Protein AF-A0A3D8YJU3-F1 (afdb_monomer_lite)

Secondary structure (DSSP, 8-state):
------GGGGTTT-TT---HHHHHHHHHHHHHHHHHHTTTTS-HHHHHHHHHHHHHHHHHHHT---HHHHHHHHHHHHHHHHHHHHS---HHHHHHHHHHHHHHHHHHHHHHHHHHHTT-

Radius of gyration: 14.8 Å; chains: 1; bounding box: 41×27×44 Å

pLDDT: mean 78.33, std 17.23, range [28.73, 96.25]

Organism: Staphylococcus pseudintermedius (NCBI:txid283734)

Structure (mmCIF, N/CA/C/O backbone):
data_AF-A0A3D8YJU3-F1
#
_entry.id   AF-A0A3D8YJU3-F1
#
loop_
_atom_site.group_PDB
_atom_site.id
_atom_site.type_symbol
_atom_site.label_atom_id
_atom_site.label_alt_id
_atom_site.label_comp_id
_atom_site.label_asym_id
_atom_site.label_entity_id
_atom_site.label_seq_id
_atom_site.pdbx_PDB_ins_code
_atom_site.Cartn_x
_atom_site.Cartn_y
_atom_site.Cartn_z
_atom_site.occupancy
_atom_site.B_iso_or_equiv
_atom_site.auth_seq_id
_atom_site.auth_comp_id
_atom_site.auth_asym_id
_atom_site.auth_atom_id
_atom_site.pdbx_PDB_model_num
ATOM 1 N N . MET A 1 1 ? 28.441 -5.062 -6.091 1.00 31.17 1 MET A N 1
ATOM 2 C CA . MET A 1 1 ?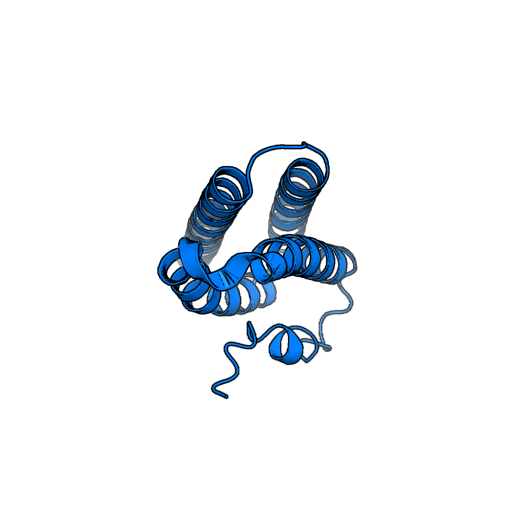 27.106 -4.773 -6.649 1.00 31.17 1 MET A CA 1
ATOM 3 C C . MET A 1 1 ? 26.248 -4.379 -5.462 1.00 31.17 1 MET A C 1
ATOM 5 O O . MET A 1 1 ? 26.109 -5.193 -4.560 1.00 31.17 1 MET A O 1
ATOM 9 N N . ASN A 1 2 ? 25.849 -3.108 -5.368 1.00 28.73 2 ASN A N 1
ATOM 10 C CA . ASN A 1 2 ? 25.057 -2.626 -4.238 1.00 28.73 2 ASN A CA 1
ATOM 11 C C . ASN A 1 2 ? 23.610 -3.033 -4.472 1.00 28.73 2 ASN A C 1
ATOM 13 O O . ASN A 1 2 ? 22.981 -2.573 -5.415 1.00 28.73 2 ASN A O 1
ATOM 17 N N . HIS A 1 3 ? 23.140 -3.940 -3.631 1.00 33.56 3 HIS A N 1
ATOM 18 C CA . HIS A 1 3 ? 21.776 -4.413 -3.626 1.00 33.56 3 HIS A CA 1
ATOM 19 C C . HIS A 1 3 ? 20.841 -3.324 -3.088 1.00 33.56 3 HIS A C 1
ATOM 21 O O . HIS A 1 3 ? 20.712 -3.158 -1.875 1.00 33.56 3 HIS A O 1
ATOM 27 N N . SER A 1 4 ? 20.160 -2.606 -3.975 1.00 39.12 4 SER A N 1
ATOM 28 C CA . SER A 1 4 ? 18.912 -1.907 -3.662 1.00 39.12 4 SER A CA 1
ATOM 29 C C . SER A 1 4 ? 17.775 -2.925 -3.589 1.00 39.12 4 SER A C 1
ATOM 31 O O . SER A 1 4 ? 16.803 -2.840 -4.327 1.00 39.12 4 SER A O 1
ATOM 33 N N . PHE A 1 5 ? 17.892 -3.918 -2.698 1.00 44.69 5 PHE A N 1
ATOM 34 C CA . PHE A 1 5 ? 16.715 -4.680 -2.308 1.00 44.69 5 PHE A CA 1
ATOM 35 C C . PHE A 1 5 ? 15.750 -3.661 -1.703 1.00 44.69 5 PHE A C 1
ATOM 37 O O . PHE A 1 5 ? 16.018 -3.117 -0.627 1.00 44.69 5 PHE A O 1
ATOM 44 N N . ILE A 1 6 ? 14.632 -3.394 -2.385 1.00 47.25 6 ILE A N 1
ATOM 45 C CA . ILE A 1 6 ? 13.408 -3.023 -1.676 1.00 47.25 6 ILE A CA 1
ATOM 46 C C . ILE A 1 6 ? 13.359 -3.975 -0.481 1.00 47.25 6 ILE A C 1
ATOM 48 O O . ILE A 1 6 ? 13.576 -5.179 -0.634 1.00 47.25 6 ILE A O 1
ATOM 52 N N . LYS A 1 7 ? 13.225 -3.438 0.731 1.00 49.31 7 LYS A N 1
ATOM 53 C CA . LYS A 1 7 ? 13.262 -4.225 1.973 1.00 49.31 7 LYS A CA 1
ATOM 54 C C . LYS A 1 7 ? 11.977 -5.055 2.127 1.00 49.31 7 LYS A C 1
ATOM 56 O O . LYS A 1 7 ? 11.394 -5.106 3.204 1.00 49.31 7 LYS A O 1
ATOM 61 N N . THR A 1 8 ? 11.529 -5.706 1.057 1.00 46.53 8 THR A N 1
ATOM 62 C CA . THR A 1 8 ? 10.394 -6.628 0.993 1.00 46.53 8 THR A CA 1
ATOM 63 C C . THR A 1 8 ? 10.561 -7.748 2.018 1.00 46.53 8 THR A C 1
ATOM 65 O O . THR A 1 8 ? 9.619 -8.091 2.723 1.00 46.53 8 THR A O 1
ATOM 68 N N . TYR A 1 9 ? 11.802 -8.200 2.241 1.00 40.09 9 TYR A N 1
ATOM 69 C CA . TYR A 1 9 ? 12.134 -9.180 3.281 1.00 40.09 9 TYR A CA 1
ATOM 70 C C . TYR A 1 9 ? 11.825 -8.727 4.725 1.00 40.09 9 TYR A C 1
ATOM 72 O O . TYR A 1 9 ? 11.597 -9.586 5.569 1.00 40.09 9 TYR A O 1
ATOM 80 N N . GLU A 1 10 ? 11.763 -7.424 5.036 1.00 46.47 10 GLU A N 1
ATOM 81 C CA . GLU A 1 10 ? 11.370 -6.945 6.379 1.00 46.47 10 GLU A CA 1
ATOM 82 C C . GLU A 1 10 ? 9.838 -6.854 6.560 1.00 46.47 10 GLU A C 1
ATOM 84 O O . GLU A 1 10 ? 9.370 -6.653 7.681 1.00 46.47 10 GLU A O 1
ATOM 89 N N . MET A 1 11 ? 9.036 -7.008 5.496 1.00 51.12 11 MET A N 1
ATOM 90 C CA . MET A 1 11 ? 7.567 -6.972 5.591 1.00 51.12 11 MET A CA 1
ATOM 91 C C . MET A 1 11 ? 6.975 -8.282 6.124 1.00 51.12 11 MET A C 1
ATOM 93 O O . MET A 1 11 ? 5.927 -8.265 6.769 1.00 51.12 11 MET A O 1
ATOM 97 N N . ILE A 1 12 ? 7.665 -9.403 5.895 1.00 47.59 12 ILE A N 1
ATOM 98 C CA . ILE A 1 12 ? 7.192 -10.751 6.241 1.00 47.59 12 ILE A CA 1
ATOM 99 C C . ILE A 1 12 ? 7.291 -11.026 7.756 1.00 47.59 12 ILE A C 1
ATOM 101 O O . ILE A 1 12 ? 6.493 -11.793 8.287 1.00 47.59 12 ILE A O 1
ATOM 105 N N . ASP A 1 13 ? 8.167 -10.326 8.487 1.00 48.12 13 ASP A N 1
ATOM 106 C CA . ASP A 1 13 ? 8.357 -10.525 9.936 1.00 48.12 13 ASP A CA 1
ATOM 107 C C . ASP A 1 13 ? 7.342 -9.779 10.833 1.00 48.12 13 ASP A C 1
ATOM 109 O O . ASP A 1 13 ? 7.415 -9.852 12.063 1.00 48.12 13 ASP A O 1
ATOM 113 N N . PHE A 1 14 ? 6.316 -9.125 10.270 1.00 52.69 14 PHE A N 1
ATOM 114 C CA . PHE A 1 14 ? 5.159 -8.626 11.040 1.00 52.69 14 PHE A CA 1
ATOM 115 C C . PHE A 1 14 ? 4.150 -9.753 11.374 1.00 52.69 14 PHE A C 1
ATOM 117 O O . PHE A 1 14 ? 2.931 -9.578 11.315 1.00 52.69 14 PHE A O 1
ATOM 124 N N . ASP A 1 15 ? 4.640 -10.935 11.754 1.00 44.56 15 ASP A N 1
ATOM 125 C CA . ASP A 1 15 ? 3.866 -12.187 11.805 1.00 44.56 15 ASP A CA 1
ATOM 126 C C . ASP A 1 15 ? 3.101 -12.431 13.126 1.00 44.56 15 ASP A C 1
ATOM 128 O O . ASP A 1 15 ? 2.842 -13.564 13.522 1.00 44.56 15 ASP A O 1
ATOM 132 N N . ASN A 1 16 ? 2.672 -11.366 13.815 1.00 48.06 16 ASN A N 1
ATOM 133 C CA . ASN A 1 16 ? 1.758 -11.487 14.965 1.00 48.06 16 ASN A CA 1
ATOM 134 C C . ASN A 1 16 ? 0.320 -11.019 14.681 1.00 48.06 16 ASN A C 1
ATOM 136 O O . ASN A 1 16 ? -0.560 -11.218 15.522 1.00 48.06 16 ASN A O 1
ATOM 140 N N . ASN A 1 17 ? 0.029 -10.462 13.497 1.00 54.59 17 ASN A N 1
ATOM 141 C CA . ASN A 1 17 ? -1.343 -10.146 13.088 1.00 54.59 17 ASN A CA 1
ATOM 142 C C . ASN A 1 17 ? -1.890 -11.246 12.160 1.00 54.59 17 ASN A C 1
ATOM 144 O O . ASN A 1 17 ? -1.542 -11.328 10.987 1.00 54.59 17 ASN A O 1
ATOM 148 N N . LYS A 1 18 ? -2.815 -12.073 12.669 1.00 60.44 18 LYS A N 1
ATOM 149 C CA . LYS A 1 18 ? -3.575 -13.081 11.891 1.00 60.44 18 LYS A CA 1
ATOM 150 C C . LYS A 1 18 ? -4.598 -12.462 10.916 1.00 60.44 18 LYS A C 1
ATOM 152 O O . LYS A 1 18 ? -5.550 -13.129 10.517 1.00 60.44 18 LYS A O 1
ATOM 157 N N . ASP A 1 19 ? -4.459 -11.182 10.588 1.00 77.69 19 ASP A N 1
ATOM 158 C CA . ASP A 1 19 ? -5.416 -10.445 9.771 1.00 77.69 19 ASP A CA 1
ATOM 159 C C . ASP A 1 19 ? -5.180 -10.759 8.290 1.00 77.69 19 ASP A C 1
ATOM 161 O O . ASP A 1 19 ? -4.194 -10.321 7.697 1.00 77.69 19 ASP A O 1
ATOM 165 N N . ARG A 1 20 ? -6.080 -11.558 7.705 1.00 85.50 20 ARG A N 1
ATOM 166 C CA . ARG A 1 20 ? -6.011 -11.977 6.300 1.00 85.50 20 ARG A CA 1
ATOM 167 C C . ARG A 1 20 ? -5.933 -10.779 5.352 1.00 85.50 20 ARG A C 1
ATOM 169 O O . ARG A 1 20 ? -5.131 -10.828 4.429 1.00 85.50 20 ARG A O 1
ATOM 176 N N . LEU A 1 21 ? -6.701 -9.718 5.610 1.00 89.19 21 LEU A N 1
ATOM 177 C CA . LEU A 1 21 ? -6.704 -8.520 4.763 1.00 89.19 21 LEU A CA 1
ATOM 178 C C . LEU A 1 21 ? -5.356 -7.804 4.816 1.00 89.19 21 LEU A C 1
ATOM 180 O O . LEU A 1 21 ? -4.885 -7.279 3.818 1.00 89.19 21 LEU A O 1
ATOM 184 N N . PHE A 1 22 ? -4.702 -7.807 5.976 1.00 88.75 22 PHE A N 1
ATOM 185 C CA . PHE A 1 22 ? -3.377 -7.210 6.097 1.00 88.75 22 PHE A CA 1
ATOM 186 C C . PHE A 1 22 ? -2.334 -7.995 5.293 1.00 88.75 22 PHE A C 1
ATOM 188 O O . PHE A 1 22 ? -1.511 -7.392 4.616 1.00 88.75 22 PHE A O 1
ATOM 195 N N . LYS A 1 23 ? -2.396 -9.334 5.320 1.00 86.62 23 LYS A N 1
ATOM 196 C CA . LYS A 1 23 ? -1.508 -10.190 4.513 1.00 86.62 23 LYS A CA 1
ATOM 197 C C . LYS A 1 23 ? -1.747 -10.009 3.011 1.00 86.62 23 LYS A C 1
ATOM 199 O O . LYS A 1 23 ? -0.789 -9.944 2.253 1.00 86.62 23 LYS A O 1
ATOM 204 N N . GLU A 1 24 ? -3.005 -9.897 2.603 1.00 91.00 24 GLU A N 1
ATOM 205 C CA . GLU A 1 24 ? -3.410 -9.647 1.216 1.00 91.00 24 GLU A CA 1
ATOM 206 C C . GLU A 1 24 ? -2.922 -8.285 0.715 1.00 91.00 24 GLU A C 1
ATOM 208 O O . GLU A 1 24 ? -2.251 -8.216 -0.309 1.00 91.00 24 GLU A O 1
ATOM 213 N N . PHE A 1 25 ? -3.129 -7.226 1.502 1.00 92.31 25 PHE A N 1
ATOM 214 C CA . PHE A 1 25 ? -2.574 -5.899 1.235 1.00 92.31 25 PHE A CA 1
ATOM 215 C C . PHE A 1 25 ? -1.049 -5.925 1.042 1.00 92.31 25 PHE A C 1
ATOM 217 O O . PHE A 1 25 ? -0.546 -5.353 0.079 1.00 92.31 25 PHE A O 1
ATOM 224 N N . LEU A 1 26 ? -0.311 -6.598 1.935 1.00 89.81 26 LEU A N 1
ATOM 225 C CA . LEU A 1 26 ? 1.147 -6.706 1.821 1.00 89.81 26 LEU A CA 1
ATOM 226 C C . LEU A 1 26 ? 1.574 -7.474 0.566 1.00 89.81 26 LEU A C 1
ATOM 228 O O . LEU A 1 26 ? 2.513 -7.052 -0.100 1.00 89.81 26 LEU A O 1
ATOM 232 N N . SER A 1 27 ? 0.875 -8.562 0.236 1.00 89.19 27 SER A N 1
ATOM 233 C CA . SER A 1 27 ? 1.165 -9.379 -0.945 1.00 89.19 27 SER A CA 1
ATOM 234 C C . SER A 1 27 ? 0.965 -8.600 -2.245 1.00 89.19 27 SER A C 1
ATOM 236 O O . SER A 1 27 ? 1.831 -8.639 -3.111 1.00 89.19 27 SER A O 1
ATOM 238 N N . LEU A 1 28 ? -0.149 -7.873 -2.379 1.00 91.62 28 LEU A N 1
ATOM 239 C CA . LEU A 1 28 ? -0.427 -7.076 -3.579 1.00 91.62 28 LEU A CA 1
ATOM 240 C C . LEU A 1 28 ? 0.537 -5.892 -3.700 1.00 91.62 28 LEU A C 1
ATOM 242 O O . LEU A 1 28 ? 1.013 -5.577 -4.786 1.00 91.62 28 LEU A O 1
ATOM 246 N N . ALA A 1 29 ? 0.879 -5.252 -2.579 1.00 90.88 29 ALA A N 1
ATOM 247 C CA . ALA A 1 29 ? 1.874 -4.189 -2.587 1.00 90.88 29 ALA A CA 1
ATOM 248 C C . ALA A 1 29 ? 3.257 -4.711 -2.998 1.00 90.88 29 ALA A C 1
ATOM 250 O O . ALA A 1 29 ? 3.952 -4.050 -3.759 1.00 90.88 29 ALA A O 1
ATOM 251 N N . GLU A 1 30 ? 3.659 -5.893 -2.528 1.00 86.38 30 GLU A N 1
ATOM 252 C CA . GLU A 1 30 ? 4.892 -6.547 -2.972 1.00 86.38 30 GLU A CA 1
ATOM 253 C C . GLU A 1 30 ? 4.880 -6.822 -4.481 1.00 86.38 30 GLU A C 1
ATOM 255 O O . GLU A 1 30 ? 5.872 -6.543 -5.150 1.00 86.38 30 GLU A O 1
ATOM 260 N N . GLU A 1 31 ? 3.760 -7.290 -5.030 1.00 87.31 31 GLU A N 1
ATOM 261 C CA . GLU A 1 31 ? 3.609 -7.528 -6.468 1.00 87.31 31 GLU A CA 1
ATOM 262 C C . GLU A 1 31 ? 3.801 -6.247 -7.296 1.00 87.31 31 GLU A C 1
ATOM 264 O O . GLU A 1 31 ? 4.613 -6.230 -8.225 1.00 87.31 31 GLU A O 1
ATOM 269 N N . VAL A 1 32 ? 3.154 -5.146 -6.896 1.00 87.75 32 VAL A N 1
ATOM 270 C CA . VAL A 1 32 ? 3.345 -3.821 -7.513 1.00 87.75 32 VAL A CA 1
ATOM 271 C C . VAL A 1 32 ? 4.799 -3.352 -7.380 1.00 87.75 32 VAL A C 1
ATOM 273 O O . VAL A 1 32 ? 5.391 -2.846 -8.325 1.00 87.75 32 VAL A O 1
ATOM 276 N N . LEU A 1 33 ? 5.436 -3.558 -6.226 1.00 84.44 33 LEU A N 1
ATOM 277 C CA . LEU A 1 33 ? 6.831 -3.155 -6.023 1.00 84.44 33 LEU A CA 1
ATOM 278 C C . LEU A 1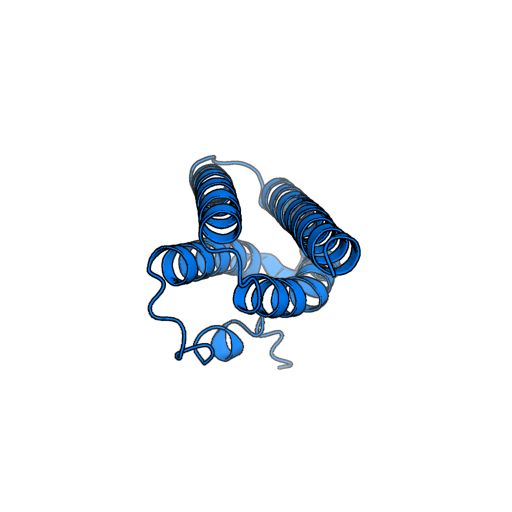 33 ? 7.817 -3.954 -6.882 1.00 84.44 33 LEU A C 1
ATOM 280 O O . LEU A 1 33 ? 8.833 -3.410 -7.320 1.00 84.44 33 LEU A O 1
ATOM 284 N N . ILE A 1 34 ? 7.547 -5.242 -7.104 1.00 80.56 34 ILE A N 1
ATOM 285 C CA . ILE A 1 34 ? 8.362 -6.111 -7.957 1.00 80.56 34 ILE A CA 1
ATOM 286 C C . ILE A 1 34 ? 8.244 -5.693 -9.424 1.00 80.56 34 ILE A C 1
ATOM 288 O O . ILE A 1 34 ? 9.250 -5.757 -10.137 1.00 80.56 34 ILE A O 1
ATOM 292 N N . SER A 1 35 ? 7.077 -5.220 -9.880 1.00 79.88 35 SER A N 1
ATOM 293 C CA . SER A 1 35 ? 6.933 -4.760 -11.268 1.00 79.88 35 SER A CA 1
ATOM 294 C C . SER A 1 35 ? 7.915 -3.620 -11.586 1.00 79.88 35 SER A C 1
ATOM 296 O O . SER A 1 35 ? 8.590 -3.663 -12.619 1.00 79.88 35 SER A O 1
ATOM 298 N N . PHE A 1 36 ? 8.143 -2.706 -10.632 1.00 73.88 36 PHE A N 1
ATOM 299 C CA . PHE A 1 36 ? 9.117 -1.611 -10.751 1.00 73.88 36 PHE A CA 1
ATOM 300 C C . PHE A 1 36 ? 10.578 -2.087 -10.872 1.00 73.88 36 PHE A C 1
ATOM 302 O O . PHE A 1 36 ? 11.408 -1.426 -11.505 1.00 73.88 36 PHE A O 1
ATOM 309 N N . GLN A 1 37 ? 10.930 -3.236 -10.277 1.00 64.00 37 GLN A N 1
ATOM 310 C CA . GLN A 1 37 ? 12.319 -3.722 -10.211 1.00 64.00 37 GLN A CA 1
ATOM 311 C C . GLN A 1 37 ? 12.873 -4.171 -11.564 1.00 64.00 37 GLN A C 1
ATOM 313 O O . GLN A 1 37 ? 14.088 -4.229 -11.754 1.00 64.00 37 GLN A O 1
ATOM 318 N N . THR A 1 38 ? 12.020 -4.462 -12.542 1.00 61.91 38 THR A N 1
ATOM 319 C CA . THR A 1 38 ? 12.503 -4.881 -13.862 1.00 61.91 38 THR A CA 1
ATOM 320 C C . THR A 1 38 ? 13.218 -3.754 -14.627 1.00 61.91 38 THR A C 1
ATOM 322 O O . THR A 1 38 ? 13.928 -4.046 -15.594 1.00 61.91 38 THR A O 1
ATOM 325 N N . ARG A 1 39 ? 13.105 -2.480 -14.193 1.00 60.22 39 ARG A N 1
ATOM 326 C CA . ARG A 1 39 ? 13.608 -1.297 -14.932 1.00 60.22 39 ARG A CA 1
ATOM 327 C C . ARG A 1 39 ? 14.224 -0.177 -14.067 1.00 60.22 39 ARG A C 1
ATOM 329 O O . ARG A 1 39 ? 14.256 0.978 -14.489 1.00 60.22 39 ARG A O 1
ATOM 336 N N . GLU A 1 40 ? 14.808 -0.530 -12.915 1.00 58.03 40 GLU A N 1
ATOM 337 C CA . GLU A 1 40 ? 15.328 0.333 -11.819 1.00 58.03 40 GLU A CA 1
ATOM 338 C C . GLU A 1 40 ? 16.050 1.656 -12.174 1.00 58.03 40 GLU A C 1
ATOM 340 O O . GLU A 1 40 ? 16.120 2.549 -11.331 1.00 58.03 40 GLU A O 1
ATOM 345 N N . ARG A 1 41 ? 16.613 1.835 -13.377 1.00 62.56 41 ARG A N 1
ATOM 346 C CA . ARG A 1 41 ? 17.417 3.033 -13.699 1.00 62.56 41 ARG A CA 1
ATOM 347 C C . ARG A 1 41 ? 16.620 4.337 -13.784 1.00 62.56 41 ARG A C 1
ATOM 349 O O . ARG A 1 41 ? 17.231 5.389 -13.617 1.00 62.56 41 ARG A O 1
ATOM 356 N N . TYR A 1 42 ? 15.317 4.291 -14.063 1.00 73.19 42 TYR A N 1
ATOM 357 C CA . TYR A 1 42 ? 14.508 5.500 -14.283 1.00 73.19 42 TYR A CA 1
ATOM 358 C C . TYR A 1 42 ? 13.692 5.939 -13.058 1.00 73.19 42 TYR A C 1
ATOM 360 O O . TYR A 1 42 ? 13.349 7.111 -12.971 1.00 73.19 42 TYR A O 1
ATOM 368 N N . LEU A 1 43 ? 13.473 5.045 -12.086 1.00 79.94 43 LEU A N 1
ATOM 369 C CA . LEU A 1 43 ? 12.574 5.258 -10.939 1.00 79.94 43 LEU A CA 1
ATOM 370 C C . LEU A 1 43 ? 13.301 5.278 -9.580 1.00 79.94 43 LEU A C 1
ATOM 372 O O . LEU A 1 43 ? 12.718 5.000 -8.532 1.00 79.94 43 LEU A O 1
ATOM 376 N N . GLU A 1 44 ? 14.608 5.560 -9.562 1.00 82.25 44 GLU A N 1
ATOM 377 C CA . GLU A 1 44 ? 15.424 5.466 -8.340 1.00 82.25 44 GLU A CA 1
ATOM 378 C C . GLU A 1 44 ? 14.892 6.361 -7.203 1.00 82.25 44 GLU A C 1
ATOM 380 O O . GLU A 1 44 ? 14.922 5.977 -6.028 1.00 82.25 44 GLU A O 1
ATOM 385 N N . LYS A 1 45 ? 14.388 7.560 -7.528 1.00 84.38 45 LYS A N 1
ATOM 386 C CA . LYS A 1 45 ? 13.880 8.511 -6.526 1.00 84.38 45 LYS A CA 1
ATOM 387 C C . LYS A 1 45 ? 12.548 8.053 -5.946 1.00 84.38 45 LYS A C 1
ATOM 389 O O . LYS A 1 45 ? 12.360 8.132 -4.733 1.00 84.38 45 LYS A O 1
ATOM 394 N N . GLU A 1 46 ? 11.671 7.556 -6.800 1.00 86.25 46 GLU A N 1
ATOM 395 C CA . GLU A 1 46 ? 10.334 7.059 -6.505 1.00 86.25 46 GLU A CA 1
ATOM 396 C C . GLU A 1 46 ? 10.448 5.821 -5.615 1.00 86.25 46 GLU A C 1
ATOM 398 O O . GLU A 1 46 ? 9.923 5.800 -4.503 1.00 86.25 46 GLU A O 1
ATOM 403 N N . ILE A 1 47 ? 11.273 4.849 -6.019 1.00 83.31 47 ILE A N 1
ATOM 404 C CA . ILE A 1 47 ? 11.570 3.645 -5.234 1.00 83.31 47 ILE A CA 1
ATOM 405 C C . ILE A 1 47 ? 12.175 4.014 -3.874 1.00 83.31 47 ILE A C 1
ATOM 407 O O . ILE A 1 47 ? 11.819 3.433 -2.843 1.00 83.31 47 ILE A O 1
ATOM 411 N N . LYS A 1 48 ? 13.087 4.992 -3.824 1.00 84.38 48 LYS A N 1
ATOM 412 C CA . LYS A 1 48 ? 13.665 5.457 -2.556 1.00 84.38 48 LYS A CA 1
ATOM 413 C C . LYS A 1 48 ? 12.607 6.077 -1.645 1.00 84.38 48 LYS A C 1
ATOM 415 O O . LYS A 1 48 ? 12.607 5.784 -0.449 1.00 84.38 48 LYS A O 1
ATOM 420 N N . TRP A 1 49 ? 11.726 6.912 -2.190 1.00 89.62 49 TRP A N 1
ATOM 421 C CA . TRP A 1 49 ? 10.628 7.521 -1.443 1.00 89.62 49 TRP A CA 1
ATOM 422 C C . TRP A 1 49 ? 9.682 6.444 -0.901 1.00 89.62 49 TRP A C 1
ATOM 424 O O . TRP A 1 49 ? 9.433 6.383 0.304 1.00 89.62 49 TRP A O 1
ATOM 434 N N . ILE A 1 50 ? 9.251 5.518 -1.759 1.00 87.75 50 ILE A N 1
ATOM 435 C CA . ILE A 1 50 ? 8.380 4.398 -1.399 1.00 87.75 50 ILE A CA 1
ATOM 436 C C . ILE A 1 50 ? 8.971 3.605 -0.231 1.00 87.75 50 ILE A C 1
ATOM 438 O O . ILE A 1 50 ? 8.310 3.422 0.787 1.00 87.75 50 ILE A O 1
ATOM 442 N N . ASN A 1 51 ? 10.240 3.204 -0.318 1.00 82.62 51 ASN A N 1
ATOM 443 C CA . ASN A 1 51 ? 10.898 2.451 0.751 1.00 82.62 51 ASN A CA 1
ATOM 444 C C . ASN A 1 51 ? 10.917 3.202 2.093 1.00 82.62 51 ASN A C 1
ATOM 446 O O . ASN A 1 51 ? 10.760 2.588 3.149 1.00 82.62 51 ASN A O 1
ATOM 450 N N . GLN A 1 52 ? 11.113 4.523 2.072 1.00 85.06 52 GLN A N 1
ATOM 451 C CA . GLN A 1 52 ? 11.144 5.344 3.286 1.00 85.06 52 GLN A CA 1
ATOM 452 C C . GLN A 1 52 ? 9.766 5.462 3.943 1.00 85.06 52 GLN A C 1
ATOM 454 O O . GLN A 1 52 ? 9.662 5.432 5.170 1.00 85.06 52 GLN A O 1
ATOM 459 N N . HIS A 1 53 ? 8.716 5.595 3.139 1.00 89.81 53 HIS A N 1
ATOM 460 C CA . HIS A 1 53 ? 7.379 5.917 3.626 1.00 89.81 53 HIS A CA 1
ATOM 461 C C . HIS A 1 53 ? 6.512 4.681 3.869 1.00 89.81 53 HIS A C 1
ATOM 463 O O . HIS A 1 53 ? 5.785 4.619 4.863 1.00 89.81 53 HIS A O 1
ATOM 469 N N . PHE A 1 54 ? 6.625 3.667 3.018 1.00 87.94 54 PHE A N 1
ATOM 470 C CA . PHE A 1 54 ? 5.744 2.509 3.044 1.00 87.94 54 PHE A CA 1
ATOM 471 C C . PHE A 1 54 ? 5.978 1.611 4.268 1.00 87.94 54 PHE A C 1
ATOM 473 O O . PHE A 1 54 ? 5.023 1.163 4.897 1.00 87.94 54 PHE A O 1
ATOM 480 N N . ILE A 1 55 ? 7.231 1.443 4.710 1.00 84.12 55 ILE A N 1
ATOM 481 C CA . ILE A 1 55 ? 7.544 0.696 5.944 1.00 84.12 55 ILE A CA 1
ATOM 482 C C . ILE A 1 55 ? 6.917 1.368 7.175 1.00 84.12 55 ILE A C 1
ATOM 484 O O . ILE A 1 55 ? 6.407 0.685 8.067 1.00 84.12 55 ILE A O 1
ATOM 488 N N . SER A 1 56 ? 6.957 2.703 7.241 1.00 85.88 56 SER A N 1
ATOM 489 C CA . SER A 1 56 ? 6.303 3.446 8.325 1.00 85.88 56 SER A CA 1
ATOM 490 C C . SER A 1 56 ? 4.792 3.255 8.272 1.00 85.88 56 SER A C 1
ATOM 492 O O . SER A 1 56 ? 4.180 2.957 9.292 1.00 85.88 56 SER A O 1
ATOM 494 N N . LEU A 1 57 ? 4.203 3.343 7.078 1.00 90.62 57 LEU A N 1
ATOM 495 C CA . LEU A 1 57 ? 2.773 3.145 6.884 1.00 90.62 57 LEU A CA 1
ATOM 496 C C . LEU A 1 57 ? 2.310 1.754 7.346 1.00 90.62 57 LEU A C 1
ATOM 498 O O . LEU A 1 57 ? 1.313 1.653 8.055 1.00 90.62 57 LEU A O 1
ATOM 502 N N . ILE A 1 58 ? 3.037 0.690 6.995 1.00 89.00 58 ILE A N 1
ATOM 503 C CA . ILE A 1 58 ? 2.730 -0.684 7.431 1.00 89.00 58 ILE A CA 1
ATOM 504 C C . ILE A 1 58 ? 2.695 -0.767 8.960 1.00 89.00 58 ILE A C 1
ATOM 506 O O . ILE A 1 58 ? 1.745 -1.313 9.530 1.00 89.00 58 ILE A O 1
ATOM 510 N N . LYS A 1 59 ? 3.699 -0.190 9.632 1.00 85.19 59 LYS A N 1
ATOM 511 C CA . LYS A 1 59 ? 3.742 -0.121 11.099 1.00 85.19 59 LYS A CA 1
ATOM 512 C C . LYS A 1 59 ? 2.526 0.617 11.643 1.00 85.19 59 LYS A C 1
ATOM 514 O O . LYS A 1 59 ? 1.847 0.076 12.514 1.00 85.19 59 LYS A O 1
ATOM 519 N N . ASP A 1 60 ? 2.210 1.783 11.096 1.00 87.75 60 ASP A N 1
ATOM 520 C CA . ASP A 1 60 ? 1.106 2.604 11.585 1.00 87.75 60 ASP A CA 1
ATOM 521 C C . ASP A 1 60 ? -0.249 1.900 11.401 1.00 87.75 60 ASP A C 1
ATOM 523 O O . ASP A 1 60 ? -1.045 1.852 12.336 1.00 87.75 60 ASP A O 1
ATOM 527 N N . ILE A 1 61 ? -0.495 1.253 10.252 1.00 89.06 61 ILE A N 1
ATOM 528 C CA . ILE A 1 61 ? -1.714 0.456 10.023 1.00 89.06 61 ILE A CA 1
ATOM 529 C C . ILE A 1 61 ? -1.778 -0.747 10.975 1.00 89.06 61 ILE A C 1
ATOM 531 O O . ILE A 1 61 ? -2.857 -1.115 11.455 1.00 89.06 61 ILE A O 1
ATOM 535 N N . SER A 1 62 ? -0.637 -1.378 11.273 1.00 84.06 62 SER A N 1
ATOM 536 C CA . SER A 1 62 ? -0.595 -2.535 12.172 1.00 84.06 62 SER A CA 1
ATOM 537 C C . SER A 1 62 ? -1.080 -2.199 13.588 1.00 84.06 62 SER A C 1
ATOM 539 O O . SER A 1 62 ? -1.707 -3.059 14.214 1.00 84.06 62 SER A O 1
ATOM 541 N N . LEU A 1 63 ? -0.867 -0.950 14.024 1.00 85.56 63 LEU A N 1
ATOM 542 C CA . LEU A 1 63 ? -1.194 -0.411 15.347 1.00 85.56 63 LEU A CA 1
ATOM 543 C C . LEU A 1 63 ? -2.621 0.154 15.464 1.00 85.56 63 LEU A C 1
ATOM 545 O O . LEU A 1 63 ? -3.022 0.553 16.554 1.00 85.56 63 LEU A O 1
ATOM 549 N N . ILE A 1 64 ? -3.407 0.194 14.382 1.00 84.75 64 ILE A N 1
ATOM 550 C CA . ILE A 1 64 ? -4.794 0.682 14.446 1.00 84.75 64 ILE A CA 1
ATOM 551 C C . ILE A 1 64 ? -5.655 -0.296 15.257 1.00 84.75 64 ILE A C 1
ATOM 553 O O . ILE A 1 64 ? -6.009 -1.380 14.783 1.00 84.75 64 ILE A O 1
ATOM 557 N N . ASP A 1 65 ? -6.071 0.132 16.449 1.00 79.38 65 ASP A N 1
ATOM 558 C CA . ASP A 1 65 ? -6.910 -0.664 17.356 1.00 79.38 65 ASP A CA 1
ATOM 559 C C . ASP A 1 65 ? -8.366 -0.786 16.880 1.00 79.38 65 ASP A C 1
ATOM 561 O O . ASP A 1 65 ? -9.064 -1.774 17.144 1.00 79.38 65 ASP A O 1
ATOM 565 N N . GLN A 1 66 ? -8.860 0.224 16.160 1.00 82.44 66 GLN A N 1
ATOM 566 C CA . GLN A 1 66 ? -10.247 0.276 15.715 1.00 82.44 66 GLN A CA 1
ATOM 567 C C . GLN A 1 66 ? -10.484 -0.655 14.514 1.00 82.44 66 GLN A C 1
ATOM 569 O O . GLN A 1 66 ? -10.467 -0.228 13.357 1.00 82.44 66 GLN A O 1
ATOM 574 N N . ARG A 1 67 ? -10.778 -1.934 14.792 1.00 83.19 67 ARG A N 1
ATOM 575 C CA . ARG A 1 67 ? -10.952 -3.006 13.785 1.00 83.19 67 ARG A CA 1
ATOM 576 C C . ARG A 1 67 ? -11.807 -2.620 12.576 1.00 83.19 67 ARG A C 1
ATOM 578 O O . ARG A 1 67 ? -11.440 -2.948 11.456 1.00 83.19 67 ARG A O 1
ATOM 585 N N . LYS A 1 68 ? -12.935 -1.924 12.777 1.00 86.88 68 LYS A N 1
ATOM 586 C CA . LYS A 1 68 ? -13.824 -1.505 11.675 1.00 86.88 68 LYS A CA 1
ATOM 587 C C . LYS A 1 68 ? -13.130 -0.531 10.714 1.00 86.88 68 LYS A C 1
ATOM 589 O O . LYS A 1 68 ? -13.274 -0.669 9.504 1.00 86.88 68 LYS A O 1
ATOM 594 N N . HIS A 1 69 ? -12.382 0.431 11.249 1.00 87.88 69 HIS A N 1
ATOM 595 C CA . HIS A 1 69 ? -11.667 1.427 10.453 1.00 87.88 69 HIS A CA 1
ATOM 596 C C . HIS A 1 69 ? -10.443 0.824 9.770 1.00 87.88 69 HIS A C 1
ATOM 598 O O . HIS A 1 69 ? -10.258 1.052 8.579 1.00 87.88 69 HIS A O 1
ATOM 604 N N . LYS A 1 70 ? -9.682 -0.020 10.481 1.00 88.56 70 LYS A N 1
ATOM 605 C CA . LYS A 1 70 ? -8.579 -0.794 9.894 1.00 88.56 70 LYS A CA 1
ATOM 606 C C . LYS A 1 70 ? -9.057 -1.658 8.727 1.00 88.56 70 LYS A C 1
ATOM 608 O O . LYS A 1 70 ? -8.472 -1.604 7.654 1.00 88.56 70 LYS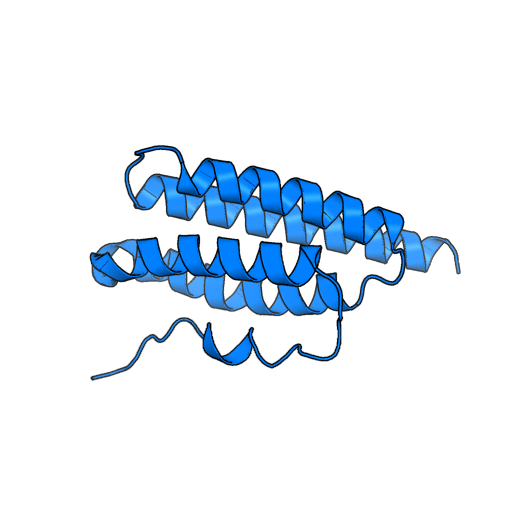 A O 1
ATOM 613 N N . LYS A 1 71 ? -10.157 -2.394 8.917 1.00 90.75 71 LYS A N 1
ATOM 614 C CA . LYS A 1 71 ? -10.771 -3.217 7.871 1.00 90.75 71 LYS A CA 1
ATOM 615 C C . LYS A 1 71 ? -11.130 -2.384 6.636 1.00 90.75 71 LYS A C 1
ATOM 617 O O . LYS A 1 71 ? -10.684 -2.708 5.547 1.00 90.75 71 LYS A O 1
ATOM 622 N N . SER A 1 72 ? -11.875 -1.292 6.817 1.00 91.62 72 SER A N 1
ATOM 623 C CA . SER A 1 72 ? -12.289 -0.429 5.702 1.00 91.62 72 SER A CA 1
ATOM 624 C C . SER A 1 72 ? -11.108 0.226 4.978 1.00 91.62 72 SER A C 1
ATOM 626 O O . SER A 1 72 ? -11.178 0.424 3.770 1.00 91.62 72 SER A O 1
ATOM 628 N N . LEU A 1 73 ? -10.038 0.570 5.703 1.00 93.56 73 LEU A N 1
ATOM 629 C CA . LEU A 1 73 ? -8.810 1.103 5.118 1.00 93.56 73 LEU A CA 1
ATOM 630 C C . LEU A 1 73 ? -8.118 0.056 4.237 1.00 93.56 73 LEU A C 1
ATOM 632 O O . LEU A 1 73 ? -7.712 0.380 3.127 1.00 93.56 73 LEU A O 1
ATOM 636 N N . LEU A 1 74 ? -8.009 -1.180 4.731 1.00 93.88 74 LEU A N 1
ATOM 637 C CA . LEU A 1 74 ? -7.371 -2.283 4.014 1.00 93.88 74 LEU A CA 1
ATOM 638 C C . LEU A 1 74 ? -8.174 -2.729 2.795 1.00 93.88 74 LEU A C 1
ATOM 640 O O . LEU A 1 74 ? -7.580 -2.934 1.751 1.00 93.88 74 LEU A O 1
ATOM 644 N N . GLU A 1 75 ? -9.502 -2.825 2.894 1.00 95.44 75 GLU A N 1
ATOM 645 C CA . GLU A 1 75 ? -10.359 -3.163 1.746 1.00 95.44 75 GLU A CA 1
ATOM 646 C C . GLU A 1 75 ? -10.225 -2.132 0.615 1.00 95.44 75 GLU A C 1
ATOM 648 O O . GLU A 1 75 ? -10.148 -2.508 -0.550 1.00 95.44 75 GLU A O 1
ATOM 653 N N . MET A 1 76 ? -10.138 -0.840 0.951 1.00 95.94 76 MET A N 1
ATOM 654 C CA . MET A 1 76 ? -9.881 0.209 -0.039 1.00 95.94 76 MET A CA 1
ATOM 655 C C . MET A 1 76 ? -8.479 0.079 -0.641 1.00 95.94 76 MET A C 1
ATOM 657 O O . MET A 1 76 ? -8.348 0.086 -1.856 1.00 95.94 76 MET A O 1
ATOM 661 N N . ALA A 1 77 ? -7.448 -0.104 0.190 1.00 95.88 77 ALA A N 1
ATOM 662 C CA . ALA A 1 77 ? -6.078 -0.261 -0.292 1.00 95.88 77 ALA A CA 1
ATOM 663 C C . ALA A 1 77 ? -5.917 -1.475 -1.220 1.00 95.88 77 ALA A C 1
ATOM 665 O O . ALA A 1 77 ? -5.257 -1.368 -2.243 1.00 95.88 77 ALA A O 1
ATOM 666 N N . ILE A 1 78 ? -6.530 -2.610 -0.871 1.00 96.25 78 ILE A N 1
ATOM 667 C CA . ILE A 1 78 ? -6.541 -3.826 -1.693 1.00 96.25 78 ILE A CA 1
ATOM 668 C C . ILE A 1 78 ? -7.179 -3.536 -3.049 1.00 96.25 78 ILE A C 1
ATOM 670 O O . ILE A 1 78 ? -6.553 -3.804 -4.064 1.00 96.25 78 ILE A O 1
ATOM 674 N N . SER A 1 79 ? -8.364 -2.920 -3.063 1.00 95.81 79 SER A N 1
ATOM 675 C CA . SER A 1 79 ? -9.058 -2.601 -4.313 1.00 95.81 79 SER A CA 1
ATOM 676 C C . SER A 1 79 ? -8.228 -1.699 -5.229 1.00 95.81 79 SER A C 1
ATOM 678 O O . SER A 1 79 ? -8.240 -1.905 -6.433 1.00 95.81 79 SER A O 1
ATOM 680 N N . GLU A 1 80 ? -7.517 -0.709 -4.686 1.00 94.81 80 GLU A N 1
ATOM 681 C CA . GLU A 1 80 ? -6.642 0.167 -5.480 1.00 94.81 80 GLU A CA 1
ATOM 682 C C . GLU A 1 80 ? -5.419 -0.598 -6.017 1.00 94.81 80 GLU A C 1
ATOM 684 O O . GLU A 1 80 ? -5.032 -0.423 -7.168 1.00 94.81 80 GLU A O 1
ATOM 689 N N . LEU A 1 81 ? -4.825 -1.494 -5.220 1.00 94.19 81 LEU A N 1
ATOM 690 C CA . LEU A 1 81 ? -3.688 -2.313 -5.656 1.00 94.19 81 LEU A CA 1
ATOM 691 C C . LEU A 1 81 ? -4.070 -3.316 -6.746 1.00 94.19 81 LEU A C 1
ATOM 693 O O . LEU A 1 81 ? -3.301 -3.505 -7.682 1.00 94.19 81 LEU A O 1
ATOM 697 N N . GLU A 1 82 ? -5.248 -3.933 -6.645 1.00 93.88 82 GLU A N 1
ATOM 698 C CA . GLU A 1 82 ? -5.786 -4.809 -7.692 1.00 93.88 82 GLU A CA 1
ATOM 699 C C . GLU A 1 82 ? -5.923 -4.050 -9.019 1.00 93.88 82 GLU A C 1
ATOM 701 O O . GLU A 1 82 ? -5.501 -4.552 -10.057 1.00 93.88 82 GLU A O 1
ATOM 706 N N . LEU A 1 83 ? -6.417 -2.804 -8.987 1.00 91.19 83 LEU A N 1
ATOM 707 C CA . LEU A 1 83 ? -6.480 -1.957 -10.183 1.00 91.19 83 LEU A CA 1
ATOM 708 C C . LEU A 1 83 ? -5.076 -1.680 -10.747 1.00 91.19 83 LEU A C 1
ATOM 710 O O . LEU A 1 83 ? -4.870 -1.815 -11.949 1.00 91.19 83 LEU A O 1
ATOM 714 N N . LEU A 1 84 ? -4.097 -1.349 -9.901 1.00 89.56 84 LEU A N 1
ATOM 715 C CA . LEU A 1 84 ? -2.720 -1.083 -10.348 1.00 89.56 84 LEU A CA 1
ATOM 716 C C . LEU A 1 84 ? -2.043 -2.295 -11.000 1.00 89.56 84 LEU A C 1
ATOM 718 O O . LEU A 1 84 ? -1.200 -2.141 -11.890 1.00 89.56 84 LEU A O 1
ATOM 722 N N . ILE A 1 85 ? -2.399 -3.499 -10.557 1.00 87.56 85 ILE A N 1
ATOM 723 C CA . ILE A 1 85 ? -1.905 -4.745 -11.144 1.00 87.56 85 ILE A CA 1
ATOM 724 C C . ILE A 1 85 ? -2.551 -4.984 -12.519 1.00 87.56 85 ILE A 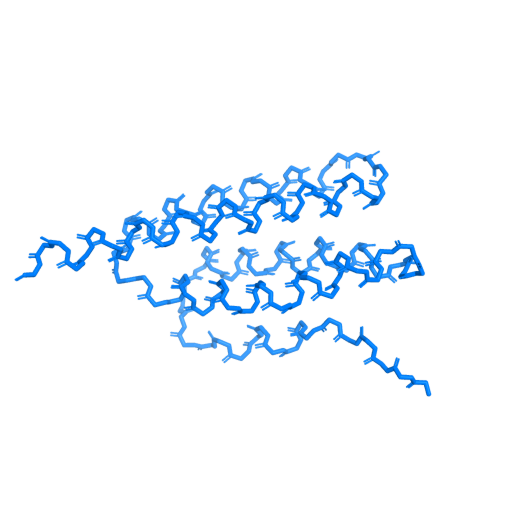C 1
ATOM 726 O O . ILE A 1 85 ? -1.846 -5.373 -13.452 1.00 87.56 85 ILE A O 1
ATOM 730 N N . ASP A 1 86 ? -3.850 -4.703 -12.660 1.00 83.44 86 ASP A N 1
ATOM 731 C CA . ASP A 1 86 ? -4.658 -5.117 -13.813 1.00 83.44 86 ASP A CA 1
ATOM 732 C C . ASP A 1 86 ? -4.511 -4.262 -15.090 1.00 83.44 86 ASP A C 1
ATOM 734 O O . ASP A 1 86 ? -4.690 -4.804 -16.185 1.00 83.44 86 ASP A O 1
ATOM 738 N N . TYR A 1 87 ? -4.214 -2.956 -15.019 1.00 72.69 87 TYR A N 1
ATOM 739 C CA . TYR A 1 87 ? -4.149 -2.116 -16.235 1.00 72.69 87 TYR A CA 1
ATOM 740 C C . TYR A 1 87 ? -2.726 -1.970 -16.790 1.00 72.69 87 TYR A C 1
ATOM 742 O O . TYR A 1 87 ? -1.747 -1.866 -16.054 1.00 72.69 87 TYR A O 1
ATOM 750 N N . ASP A 1 88 ? -2.608 -1.996 -18.118 1.00 67.25 88 ASP A N 1
ATOM 751 C CA . ASP A 1 88 ? -1.357 -2.097 -18.888 1.00 67.25 88 ASP A CA 1
ATOM 752 C C . ASP A 1 88 ? -0.746 -0.701 -19.170 1.00 67.25 88 ASP A C 1
ATOM 754 O O . ASP A 1 88 ? -0.494 -0.340 -20.320 1.00 67.25 88 ASP A O 1
ATOM 758 N N . ASP A 1 89 ? -0.587 0.116 -18.122 1.00 66.31 89 ASP A N 1
ATOM 759 C CA . ASP A 1 89 ? 0.054 1.444 -18.190 1.00 66.31 89 ASP A CA 1
ATOM 760 C C . ASP A 1 89 ? 1.589 1.356 -18.091 1.00 66.31 89 ASP A C 1
ATOM 762 O O . ASP A 1 89 ? 2.135 0.344 -17.633 1.00 66.31 89 ASP A O 1
ATOM 766 N N . ASP A 1 90 ? 2.295 2.411 -18.530 1.00 74.06 90 ASP A N 1
ATOM 767 C CA . ASP A 1 90 ? 3.758 2.482 -18.408 1.00 74.06 90 ASP A CA 1
ATOM 768 C C . ASP A 1 90 ? 4.175 2.483 -16.927 1.00 74.06 90 ASP A C 1
ATOM 770 O O . ASP A 1 90 ? 3.461 2.959 -16.042 1.00 74.06 90 ASP A O 1
ATOM 774 N N . ASP A 1 91 ? 5.357 1.939 -16.650 1.00 74.12 91 ASP A N 1
ATOM 775 C CA . ASP A 1 91 ? 5.840 1.671 -15.292 1.00 74.12 91 ASP A CA 1
ATOM 776 C C . ASP A 1 91 ? 5.949 2.957 -14.444 1.00 74.12 91 ASP A C 1
ATOM 778 O O . ASP A 1 91 ? 5.865 2.908 -13.215 1.00 74.12 91 ASP A O 1
ATOM 782 N N . GLU A 1 92 ? 6.138 4.109 -15.098 1.00 80.69 92 GLU A N 1
ATOM 783 C CA . GLU A 1 92 ? 6.173 5.435 -14.473 1.00 80.69 92 GLU A CA 1
ATOM 784 C C . GLU A 1 92 ? 4.809 5.835 -13.891 1.00 80.69 92 GLU A C 1
ATOM 786 O O . GLU A 1 92 ? 4.745 6.233 -12.725 1.00 80.69 92 GLU A O 1
ATOM 791 N N . ASP A 1 93 ? 3.723 5.654 -14.645 1.00 85.19 93 ASP A N 1
ATOM 792 C CA . ASP A 1 93 ? 2.367 5.980 -14.191 1.00 85.19 93 ASP A CA 1
ATOM 793 C C . ASP A 1 93 ? 1.975 5.084 -13.009 1.00 85.19 93 ASP A C 1
ATOM 795 O O . ASP A 1 93 ? 1.583 5.579 -11.950 1.00 85.19 93 ASP A O 1
ATOM 799 N N . LYS A 1 94 ? 2.249 3.775 -13.108 1.00 86.56 94 LYS A N 1
ATOM 800 C CA . LYS A 1 94 ? 2.033 2.834 -11.995 1.00 86.56 94 LYS A CA 1
ATOM 801 C C . LYS A 1 94 ? 2.806 3.219 -10.733 1.00 86.56 94 LYS A C 1
ATOM 803 O O . LYS A 1 94 ? 2.296 3.065 -9.621 1.00 86.56 94 LYS A O 1
ATOM 808 N N . ALA A 1 95 ? 4.044 3.696 -10.875 1.00 86.75 95 ALA A N 1
ATOM 809 C CA . ALA A 1 95 ? 4.850 4.128 -9.737 1.00 86.75 95 ALA A CA 1
ATOM 810 C C . ALA A 1 95 ? 4.276 5.391 -9.081 1.00 86.75 95 ALA A C 1
ATOM 812 O O . ALA A 1 95 ? 4.238 5.475 -7.849 1.00 86.75 95 ALA A O 1
ATOM 813 N N . PHE A 1 96 ? 3.808 6.354 -9.877 1.00 89.31 96 PHE A N 1
ATOM 814 C CA . PHE A 1 96 ? 3.166 7.561 -9.362 1.00 89.31 96 PHE A CA 1
ATOM 815 C C . PHE A 1 96 ? 1.834 7.267 -8.677 1.00 89.31 96 PHE A C 1
ATOM 817 O O . PHE A 1 96 ? 1.620 7.757 -7.564 1.00 89.31 96 PHE A O 1
ATOM 824 N N . ASP A 1 97 ? 0.998 6.413 -9.257 1.00 91.69 97 ASP A N 1
ATOM 825 C CA . ASP A 1 97 ? -0.277 6.034 -8.652 1.00 91.69 97 ASP A CA 1
ATOM 826 C C . ASP A 1 97 ? -0.068 5.260 -7.343 1.00 91.69 97 ASP A C 1
ATOM 828 O O . ASP A 1 97 ? -0.750 5.495 -6.340 1.00 91.69 97 ASP A O 1
ATOM 832 N N . PHE A 1 98 ? 0.948 4.392 -7.286 1.00 92.31 98 PHE A N 1
ATOM 833 C CA . PHE A 1 98 ? 1.317 3.730 -6.038 1.00 92.31 98 PHE A CA 1
ATOM 834 C C . PHE A 1 98 ? 1.808 4.734 -4.981 1.00 92.31 98 P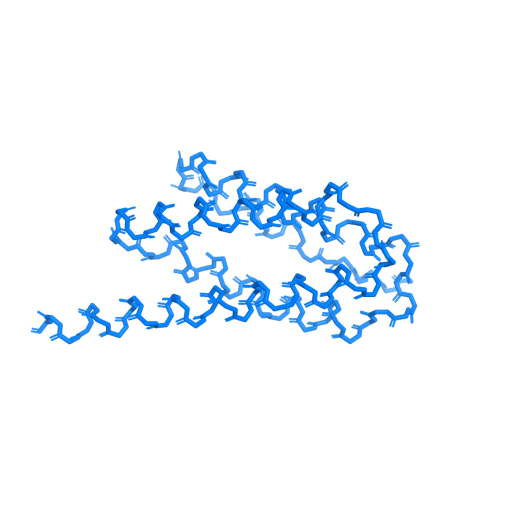HE A C 1
ATOM 836 O O . PHE A 1 98 ? 1.438 4.632 -3.808 1.00 92.31 98 PHE A O 1
ATOM 843 N N . ILE A 1 99 ? 2.601 5.743 -5.363 1.00 92.69 99 ILE A N 1
ATOM 844 C CA . ILE A 1 99 ? 2.995 6.835 -4.455 1.00 92.69 99 ILE A CA 1
ATOM 845 C C . ILE A 1 99 ? 1.762 7.586 -3.943 1.00 92.69 99 ILE A C 1
ATOM 847 O O . ILE A 1 99 ? 1.668 7.852 -2.739 1.00 92.69 99 ILE A O 1
ATOM 851 N N . GLU A 1 100 ? 0.808 7.905 -4.817 1.00 94.94 100 GLU A N 1
ATOM 852 C CA . GLU A 1 100 ? -0.435 8.573 -4.439 1.00 94.94 100 GLU A CA 1
ATOM 853 C C . GLU A 1 100 ? -1.240 7.733 -3.440 1.00 94.94 100 GLU A C 1
ATOM 855 O O . GLU A 1 100 ? -1.667 8.247 -2.397 1.00 94.94 100 GLU A O 1
ATOM 860 N N . LEU A 1 101 ? -1.362 6.425 -3.678 1.00 95.31 101 LEU A N 1
ATOM 861 C CA . LEU A 1 101 ? -1.982 5.496 -2.739 1.00 95.31 101 LEU A CA 1
ATOM 862 C C . LEU A 1 101 ? -1.286 5.538 -1.371 1.00 95.31 101 LEU A C 1
ATOM 864 O O . LEU A 1 101 ? -1.952 5.689 -0.341 1.00 95.31 101 LEU A O 1
ATOM 868 N N . VAL A 1 102 ? 0.048 5.475 -1.329 1.00 94.31 102 VAL A N 1
ATOM 869 C CA . VAL A 1 102 ? 0.814 5.545 -0.072 1.00 94.31 102 VAL A CA 1
ATOM 870 C C . VAL A 1 102 ? 0.556 6.863 0.667 1.00 94.31 102 VAL A C 1
ATOM 872 O O . VAL A 1 102 ? 0.306 6.847 1.877 1.00 94.31 102 VAL A O 1
ATOM 875 N N . ILE A 1 103 ? 0.556 8.003 -0.029 1.00 94.88 103 ILE A N 1
ATOM 876 C CA . ILE A 1 103 ? 0.246 9.318 0.562 1.00 94.88 103 ILE A CA 1
ATOM 877 C C . ILE A 1 103 ? -1.175 9.333 1.139 1.00 94.88 103 ILE A C 1
ATOM 879 O O . ILE A 1 103 ? -1.389 9.769 2.278 1.00 94.88 103 ILE A O 1
ATOM 883 N N . ASN A 1 104 ? -2.147 8.827 0.383 1.00 95.50 104 ASN A N 1
ATOM 884 C CA . ASN A 1 104 ? -3.547 8.780 0.786 1.00 95.50 104 ASN A CA 1
ATOM 885 C C . ASN A 1 104 ? -3.754 7.915 2.031 1.00 95.50 104 ASN A C 1
ATOM 887 O O . ASN A 1 104 ? -4.469 8.315 2.959 1.00 95.50 104 ASN A O 1
ATOM 891 N N . LEU A 1 105 ? -3.088 6.763 2.101 1.00 94.94 105 LEU A N 1
ATOM 892 C CA . LEU A 1 105 ? -3.119 5.893 3.270 1.00 94.94 105 LEU A CA 1
ATOM 893 C C . LEU A 1 105 ? -2.478 6.570 4.486 1.00 94.94 105 LEU A C 1
ATOM 895 O O . LEU A 1 105 ? -3.105 6.600 5.544 1.00 94.94 105 LEU A O 1
ATOM 899 N N . ILE A 1 106 ? -1.309 7.206 4.343 1.00 93.44 106 ILE A N 1
ATOM 900 C CA . ILE A 1 106 ? -0.670 7.968 5.432 1.00 93.44 106 ILE A CA 1
ATOM 901 C C . ILE A 1 106 ? -1.625 9.029 5.994 1.00 93.44 106 ILE A C 1
ATOM 903 O O . ILE A 1 106 ? -1.775 9.155 7.212 1.00 93.44 106 ILE A O 1
ATOM 907 N N . ASN A 1 107 ? -2.298 9.783 5.124 1.00 92.44 107 ASN A N 1
ATOM 908 C CA . ASN A 1 107 ? -3.236 10.825 5.540 1.00 92.44 107 ASN A CA 1
ATOM 909 C C . ASN A 1 107 ? -4.448 10.246 6.285 1.00 92.44 107 ASN A C 1
ATOM 911 O O . ASN A 1 107 ? -4.843 10.771 7.329 1.00 92.44 107 ASN A O 1
ATOM 915 N N . LYS A 1 108 ? -5.011 9.135 5.797 1.00 93.06 108 LYS A N 1
ATOM 916 C CA . LYS A 1 108 ? -6.132 8.448 6.457 1.00 93.06 108 LYS A CA 1
ATOM 917 C C . LYS A 1 108 ? -5.732 7.881 7.819 1.00 93.06 108 LYS A C 1
ATOM 919 O O . LYS A 1 108 ? -6.490 8.028 8.773 1.00 93.06 108 LYS A O 1
ATOM 924 N N . VAL A 1 109 ? -4.547 7.282 7.935 1.00 91.62 109 VAL A N 1
ATOM 925 C CA . VAL A 1 109 ? -4.040 6.750 9.209 1.00 91.62 109 VAL A CA 1
ATOM 926 C C . VAL A 1 109 ? -3.820 7.875 10.223 1.00 91.62 109 VAL A C 1
ATOM 928 O O . VAL A 1 109 ? -4.299 7.777 11.351 1.00 91.62 109 VAL A O 1
ATOM 931 N N . LYS A 1 110 ? -3.197 8.992 9.817 1.00 89.12 110 LYS A N 1
ATOM 932 C CA . LYS A 1 110 ? -3.040 10.180 10.676 1.00 89.12 110 LYS A CA 1
ATOM 933 C C . LYS A 1 110 ? -4.379 10.693 11.203 1.00 89.12 110 LYS A C 1
ATOM 935 O O . LYS A 1 110 ? -4.494 10.974 12.392 1.00 89.12 110 LYS A O 1
ATOM 940 N N . TYR A 1 111 ? -5.388 10.779 10.339 1.00 87.62 111 TYR A N 1
ATOM 941 C CA . TYR A 1 111 ? -6.730 11.211 10.726 1.00 87.62 111 TYR A CA 1
ATOM 942 C C . TYR A 1 111 ? -7.389 10.269 11.743 1.00 87.62 111 TYR A C 1
ATOM 944 O O . TYR A 1 111 ? -8.014 10.728 12.701 1.00 87.62 111 TYR A O 1
ATOM 952 N N . LEU A 1 112 ? -7.251 8.953 11.550 1.00 85.00 112 LEU A N 1
ATOM 953 C CA . LEU A 1 112 ? -7.779 7.957 12.484 1.00 85.00 112 LEU A CA 1
ATOM 954 C C . LEU A 1 112 ? -7.103 8.055 13.857 1.00 85.00 112 LEU A C 1
ATOM 956 O O . LEU A 1 112 ? -7.799 8.002 14.869 1.00 85.00 112 LEU A O 1
ATOM 960 N N . ASN A 1 113 ? -5.786 8.268 13.888 1.00 77.31 113 ASN A N 1
ATOM 961 C CA . ASN A 1 113 ? -5.034 8.411 15.134 1.00 77.31 113 ASN A CA 1
ATOM 962 C C . ASN A 1 113 ? -5.390 9.712 15.876 1.00 77.31 113 ASN A C 1
ATOM 964 O O . ASN A 1 113 ? -5.645 9.669 17.074 1.00 77.31 113 ASN A O 1
ATOM 968 N N . GLN A 1 114 ? -5.512 10.847 15.173 1.00 78.94 114 GLN A N 1
ATOM 969 C CA . GLN A 1 114 ? -5.922 12.126 15.780 1.00 78.94 114 GLN A CA 1
ATOM 970 C C . GLN A 1 114 ? -7.301 12.040 16.443 1.00 78.94 114 GLN A C 1
ATOM 972 O O . GLN A 1 114 ? -7.473 12.455 17.585 1.00 78.94 114 GLN A O 1
ATOM 977 N N . LYS A 1 115 ? -8.277 11.414 15.772 1.00 68.12 115 LYS A N 1
ATOM 978 C CA . LYS A 1 115 ? -9.603 11.190 16.363 1.00 68.12 115 LYS A CA 1
ATOM 979 C C . LYS A 1 115 ? -9.573 10.333 17.622 1.00 68.12 115 LYS A C 1
ATOM 981 O O . LYS A 1 115 ? -10.472 10.450 18.446 1.00 68.12 115 LYS A O 1
ATOM 986 N N . GLN A 1 116 ? -8.614 9.423 17.743 1.00 60.66 116 GLN A N 1
ATOM 987 C C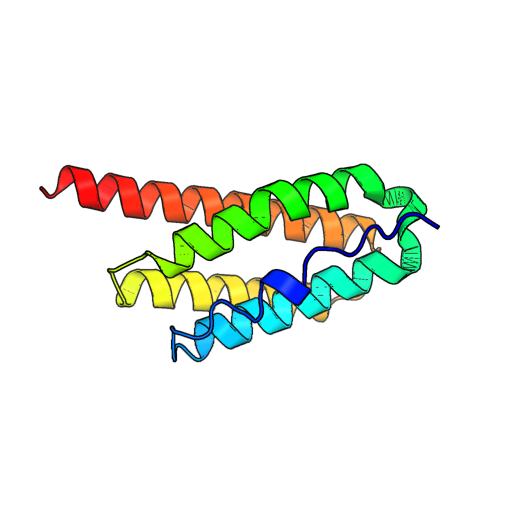A . GLN A 1 116 ? -8.504 8.553 18.908 1.00 60.66 116 GLN A CA 1
ATOM 988 C C . GLN A 1 116 ? -7.954 9.306 20.127 1.00 60.66 116 GLN A C 1
ATOM 990 O O . GLN A 1 116 ? -8.351 8.993 21.250 1.00 60.66 116 GLN A O 1
ATOM 995 N N . ASP A 1 117 ? -7.103 10.308 19.901 1.00 60.47 117 ASP A N 1
ATOM 996 C CA . ASP A 1 117 ? -6.583 11.194 20.945 1.00 60.47 117 ASP A CA 1
ATOM 997 C C . ASP A 1 117 ? -7.621 12.237 21.391 1.00 60.47 117 ASP A C 1
ATOM 999 O O . ASP A 1 117 ? -7.723 12.500 22.584 1.00 60.47 117 ASP A O 1
ATOM 1003 N N . ASP A 1 118 ? -8.467 12.741 20.484 1.00 59.22 118 ASP A N 1
ATOM 1004 C CA . ASP A 1 118 ? -9.549 13.690 20.813 1.00 59.22 118 ASP A CA 1
ATOM 1005 C C . ASP A 1 118 ? -10.695 13.075 21.652 1.00 59.22 118 ASP A C 1
ATOM 1007 O O . ASP A 1 118 ? -11.533 13.797 22.193 1.00 59.22 118 ASP A O 1
ATOM 1011 N N . ILE A 1 119 ? -10.779 11.740 21.728 1.00 57.81 119 ILE A N 1
ATOM 1012 C CA . ILE A 1 119 ? -11.824 11.003 22.470 1.00 57.81 119 ILE A CA 1
ATOM 1013 C C . ILE A 1 119 ? -11.362 10.627 23.898 1.00 57.81 119 ILE A C 1
ATOM 1015 O O . ILE A 1 119 ? -12.177 10.149 24.692 1.00 57.81 119 ILE A O 1
ATOM 1019 N N . LYS A 1 120 ? -10.083 10.832 24.244 1.00 46.91 120 LYS A N 1
ATOM 1020 C CA . LYS A 1 120 ? -9.531 10.579 25.589 1.00 46.91 120 LYS A CA 1
ATOM 1021 C C . LYS A 1 120 ? -9.618 11.805 26.492 1.00 46.91 120 LYS A C 1
ATOM 1023 O O . LYS A 1 120 ? -9.850 11.583 27.701 1.00 46.91 120 LYS A O 1
#

Sequence (120 aa):
MNHSFIKTYEMIDFDNNKDRLFKEFLSLAEEVLISFQTRERYLEKEIKWINQHFISLIKDISLIDQRKHKKSLLEMAISELELLIDYDDDDEDKAFDFIELVINLINKVKYLNQKQDDIK

Foldseek 3Di:
DDDPPLVLVVLVVVPPDPDPLLVLLSVLVVVLLVVCVVPCPPCVVLSVVCSVQVVVLSVLLSPQPPVVLSVVLSVVSNVQSVVLVPDDDDNVVSSVSVVVSSVVSVVSSVVSVVVVVVVD